Protein AF-A0A9X9A986-F1 (afdb_monomer_lite)

Radius of gyration: 16.81 Å; chains: 1; bounding box: 38×27×47 Å

InterPro domains:
  IPR047623 Succinate-acetate/proton symporter SatP [PTHR30178] (2-110)

Structure (mmCIF, N/CA/C/O backbone):
data_AF-A0A9X9A986-F1
#
_entry.id   AF-A0A9X9A986-F1
#
loop_
_atom_site.group_PDB
_atom_site.id
_atom_site.type_symbol
_atom_site.label_atom_id
_atom_site.label_alt_id
_atom_site.label_comp_id
_atom_site.label_asym_id
_atom_site.label_entity_id
_atom_site.label_seq_id
_atom_site.pdbx_PDB_ins_code
_atom_site.Cartn_x
_atom_site.Cartn_y
_atom_site.Cartn_z
_atom_site.occupancy
_atom_site.B_iso_or_equiv
_atom_site.auth_seq_id
_atom_site.auth_comp_id
_atom_site.auth_asym_id
_atom_site.auth_atom_id
_atom_site.pdbx_PDB_model_num
ATOM 1 N N . LEU A 1 1 ? -0.245 11.684 -1.162 1.00 77.88 1 LEU A N 1
ATOM 2 C CA . LEU A 1 1 ? 0.809 11.735 -2.203 1.00 77.88 1 LEU A CA 1
ATOM 3 C C . LEU A 1 1 ? 1.046 10.373 -2.85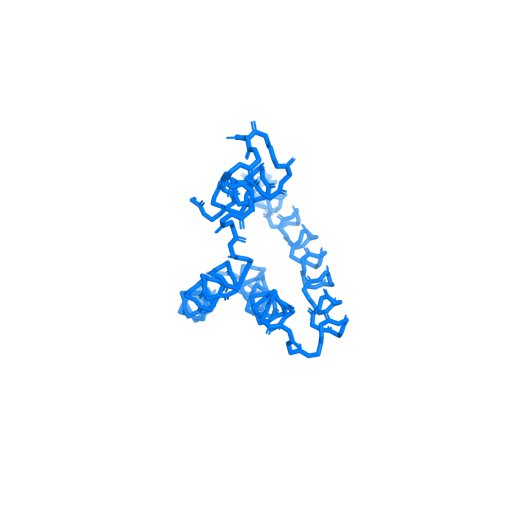9 1.00 77.88 1 LEU A C 1
ATOM 5 O O . LEU A 1 1 ? 1.079 10.335 -4.078 1.00 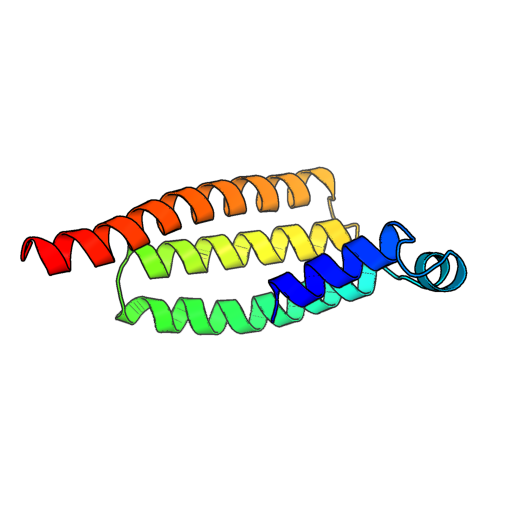77.88 1 LEU A O 1
ATOM 9 N N . PHE A 1 2 ? 1.127 9.277 -2.089 1.00 89.19 2 PHE A N 1
ATOM 10 C CA . PHE A 1 2 ? 1.306 7.905 -2.599 1.00 89.19 2 PHE A CA 1
ATOM 11 C C . PHE A 1 2 ? 0.474 7.567 -3.852 1.00 89.19 2 PHE A C 1
ATOM 13 O O . PHE A 1 2 ? 1.038 7.373 -4.925 1.00 89.19 2 PHE A O 1
ATOM 20 N N . TRP A 1 3 ? -0.860 7.583 -3.739 1.00 89.94 3 TRP A N 1
ATOM 21 C CA . TRP A 1 3 ? -1.766 7.199 -4.830 1.00 89.94 3 TRP A CA 1
ATOM 22 C C . TRP A 1 3 ? -1.624 8.057 -6.090 1.00 89.94 3 TRP A C 1
ATOM 24 O O . TRP A 1 3 ? -1.727 7.541 -7.199 1.00 89.94 3 TRP A O 1
ATOM 34 N N . LEU A 1 4 ? -1.326 9.350 -5.929 1.00 92.81 4 LEU A N 1
ATOM 35 C CA . LEU A 1 4 ? -1.055 10.236 -7.062 1.00 92.81 4 LEU A CA 1
ATOM 36 C C . LEU A 1 4 ? 0.243 9.839 -7.776 1.00 92.81 4 LEU A C 1
ATOM 38 O O . LEU A 1 4 ? 0.273 9.807 -9.001 1.00 92.81 4 LEU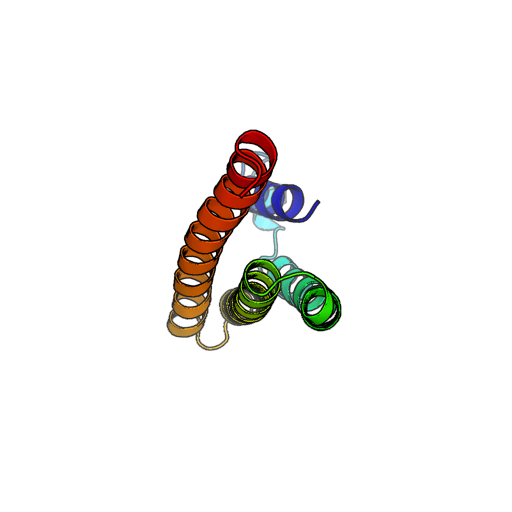 A O 1
ATOM 42 N N . GLY A 1 5 ? 1.294 9.493 -7.026 1.00 91.12 5 GLY A N 1
ATOM 43 C CA . GLY A 1 5 ? 2.561 9.028 -7.595 1.00 91.12 5 GLY A CA 1
ATOM 44 C C . GLY A 1 5 ? 2.428 7.696 -8.339 1.00 91.12 5 GLY A C 1
ATOM 45 O O . GLY A 1 5 ? 2.923 7.566 -9.459 1.00 91.12 5 GLY A O 1
ATOM 46 N N . VAL A 1 6 ? 1.707 6.728 -7.760 1.00 92.44 6 VAL A N 1
ATOM 47 C CA . VAL A 1 6 ? 1.424 5.433 -8.409 1.00 92.44 6 VAL A CA 1
ATOM 48 C C . VAL A 1 6 ? 0.613 5.641 -9.689 1.00 92.44 6 VAL A C 1
ATOM 50 O O . VAL A 1 6 ? 1.026 5.189 -10.755 1.00 92.44 6 VAL A O 1
ATOM 53 N N . GLY A 1 7 ? -0.487 6.398 -9.613 1.00 92.81 7 GLY A N 1
ATOM 54 C CA . GLY A 1 7 ? -1.333 6.689 -10.772 1.00 92.81 7 GLY A CA 1
ATOM 55 C C . GLY A 1 7 ? -0.580 7.418 -11.887 1.00 92.81 7 GLY A C 1
ATOM 56 O O . GLY A 1 7 ? -0.706 7.053 -13.053 1.00 92.81 7 GLY A O 1
ATOM 57 N N . MET A 1 8 ? 0.268 8.393 -11.546 1.00 93.12 8 MET A N 1
ATOM 58 C CA . MET A 1 8 ? 1.121 9.081 -12.521 1.00 93.12 8 MET A CA 1
ATOM 59 C C . MET A 1 8 ? 2.100 8.115 -13.200 1.00 93.12 8 MET A C 1
ATOM 61 O O . MET A 1 8 ? 2.267 8.175 -14.416 1.00 93.12 8 MET A O 1
ATOM 65 N N . THR A 1 9 ? 2.701 7.193 -12.441 1.00 91.50 9 THR A N 1
ATOM 66 C CA . THR A 1 9 ? 3.615 6.177 -12.987 1.00 91.50 9 THR A CA 1
ATOM 67 C C . THR A 1 9 ? 2.905 5.286 -14.006 1.00 91.50 9 THR A C 1
ATOM 69 O O . THR A 1 9 ? 3.442 5.039 -15.084 1.00 91.50 9 THR A O 1
ATOM 72 N N . TRP A 1 10 ? 1.671 4.867 -13.718 1.00 91.06 10 TRP A N 1
ATOM 73 C CA . TRP A 1 10 ? 0.865 4.084 -14.657 1.00 91.06 10 TRP A CA 1
ATOM 74 C C . TRP A 1 10 ? 0.485 4.875 -15.908 1.00 91.06 10 TRP A C 1
ATOM 76 O O . TRP A 1 10 ? 0.613 4.359 -17.013 1.00 91.06 10 TRP A O 1
ATOM 86 N N . LEU A 1 11 ? 0.078 6.141 -15.768 1.00 94.19 11 LEU A N 1
ATOM 87 C CA . LEU A 1 11 ? -0.239 6.996 -16.919 1.00 94.19 11 LEU A CA 1
ATOM 88 C C . LEU A 1 11 ? 0.974 7.203 -17.837 1.00 94.19 11 LEU A C 1
ATOM 90 O O . LEU A 1 11 ? 0.830 7.200 -19.060 1.00 94.19 11 LEU A O 1
ATOM 94 N N . ILE A 1 12 ? 2.171 7.347 -17.260 1.00 93.94 12 ILE A N 1
ATOM 95 C CA . ILE A 1 12 ? 3.424 7.417 -18.019 1.00 93.94 12 ILE A CA 1
ATOM 96 C C . ILE A 1 12 ? 3.672 6.103 -18.770 1.00 93.94 12 ILE A C 1
ATOM 98 O O . ILE A 1 12 ? 3.924 6.135 -19.972 1.00 93.94 12 ILE A O 1
ATOM 102 N N . GLN A 1 13 ? 3.553 4.956 -18.096 1.00 89.81 13 GLN A N 1
ATOM 103 C CA . GLN A 1 13 ? 3.759 3.633 -18.703 1.00 89.81 13 GLN A CA 1
ATOM 104 C C . GLN A 1 13 ? 2.741 3.314 -19.808 1.00 89.81 13 GLN A C 1
ATOM 106 O O . GLN A 1 13 ? 3.084 2.651 -20.781 1.00 89.81 13 GLN A O 1
ATOM 111 N N . LEU A 1 14 ? 1.512 3.823 -19.694 1.00 92.50 14 LEU A N 1
ATOM 112 C CA . LEU A 1 14 ? 0.468 3.707 -20.716 1.00 92.50 14 LEU A CA 1
ATOM 113 C C . LEU A 1 14 ? 0.671 4.650 -21.916 1.00 92.50 14 LEU A C 1
ATOM 115 O O . LEU A 1 14 ? -0.119 4.614 -22.855 1.00 92.50 14 LEU A O 1
ATOM 119 N N . GLY A 1 15 ? 1.697 5.508 -21.904 1.00 92.88 15 GLY A N 1
ATOM 120 C CA . GLY A 1 15 ? 2.002 6.402 -23.023 1.00 92.88 15 GLY A CA 1
ATOM 121 C C . GLY A 1 15 ? 1.125 7.647 -23.115 1.00 92.88 15 GLY A C 1
ATOM 122 O O . GLY A 1 15 ? 1.215 8.370 -24.105 1.00 92.88 15 GLY A O 1
ATOM 123 N N . VAL A 1 16 ? 0.337 7.964 -22.081 1.00 95.00 16 VAL A N 1
ATOM 124 C CA . VAL A 1 16 ? -0.544 9.152 -22.058 1.00 95.00 16 VAL A CA 1
ATOM 125 C C . VAL A 1 16 ? 0.245 10.453 -22.257 1.00 95.00 16 VAL A C 1
ATOM 127 O O . VAL A 1 16 ? -0.258 11.409 -22.839 1.00 95.00 16 VAL A O 1
ATOM 130 N N . PHE A 1 17 ? 1.507 10.471 -21.827 1.00 93.94 17 PHE A N 1
ATOM 131 C CA . PHE A 1 17 ? 2.424 11.609 -21.956 1.00 93.94 17 PHE A CA 1
ATOM 132 C C . PHE A 1 17 ? 3.409 11.483 -23.135 1.00 93.94 17 PHE A C 1
ATOM 134 O O . PHE A 1 17 ? 4.393 12.220 -23.207 1.00 93.94 17 PHE A O 1
ATOM 141 N N . GLY A 1 18 ? 3.152 10.560 -24.066 1.00 93.69 18 GLY A N 1
ATOM 142 C CA . GLY A 1 18 ? 3.954 10.332 -25.267 1.00 93.69 18 GLY A CA 1
ATOM 143 C C . GLY A 1 18 ? 4.961 9.184 -25.152 1.00 93.69 18 GLY A C 1
ATOM 144 O O . GLY A 1 18 ? 5.431 8.818 -24.073 1.00 93.69 18 GLY A O 1
ATOM 145 N N . GLU A 1 19 ? 5.325 8.629 -26.309 1.00 91.62 19 GLU A N 1
ATOM 146 C CA . GLU A 1 19 ? 6.129 7.403 -26.418 1.00 91.62 19 GLU A CA 1
ATOM 147 C C . GLU A 1 19 ? 7.537 7.542 -25.836 1.00 91.62 19 GLU A C 1
ATOM 149 O O . GLU A 1 19 ? 8.025 6.624 -25.183 1.00 91.62 19 GLU A O 1
ATOM 154 N N . LYS A 1 20 ? 8.184 8.703 -26.017 1.00 92.38 20 LYS A N 1
ATOM 155 C CA . LYS A 1 20 ? 9.541 8.937 -25.495 1.00 92.38 20 LYS A CA 1
ATOM 156 C C . LYS A 1 20 ? 9.602 8.802 -23.975 1.00 92.38 20 LYS A C 1
ATOM 158 O O . LYS A 1 20 ? 10.562 8.245 -23.454 1.00 92.38 20 LYS A O 1
ATOM 163 N N . LEU A 1 21 ? 8.591 9.316 -23.270 1.00 90.44 21 LEU A N 1
ATOM 164 C CA . LEU A 1 21 ? 8.552 9.248 -21.812 1.00 90.44 21 LEU A CA 1
ATOM 165 C C . LEU A 1 21 ? 8.177 7.841 -21.334 1.00 90.44 21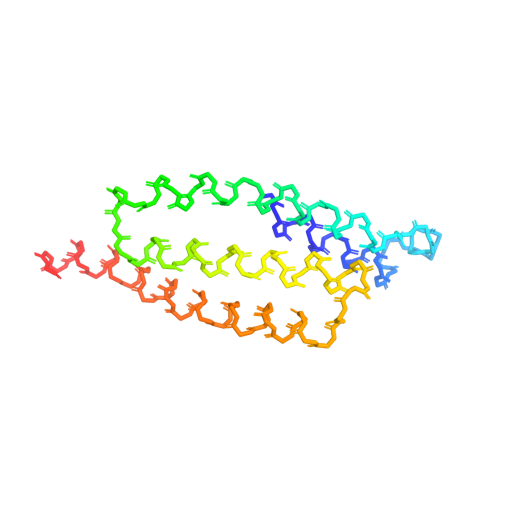 LEU A C 1
ATOM 167 O O . LEU A 1 21 ? 8.773 7.354 -20.380 1.00 90.44 21 LEU A O 1
ATOM 171 N N . ALA A 1 22 ? 7.254 7.169 -22.026 1.00 91.25 22 ALA A N 1
ATOM 172 C CA . ALA A 1 22 ? 6.894 5.784 -21.726 1.00 91.25 22 ALA A CA 1
ATOM 173 C C . ALA A 1 22 ? 8.087 4.826 -21.874 1.00 91.25 22 ALA A C 1
ATOM 175 O O . ALA A 1 22 ? 8.311 3.987 -21.008 1.00 91.25 22 ALA A O 1
ATOM 176 N N . GLN A 1 23 ? 8.893 4.987 -22.929 1.00 91.50 23 GLN A N 1
ATOM 177 C CA . GLN A 1 23 ? 10.095 4.175 -23.161 1.00 91.50 23 GLN A CA 1
ATOM 178 C C . GLN A 1 23 ? 11.198 4.420 -22.124 1.00 91.50 23 GLN A C 1
ATOM 180 O O . GLN A 1 23 ? 11.987 3.521 -21.847 1.00 91.50 23 GLN A O 1
ATOM 185 N N . ALA A 1 24 ? 11.261 5.624 -21.554 1.00 91.25 24 ALA A N 1
ATOM 186 C CA . ALA A 1 24 ? 12.208 5.964 -20.494 1.00 91.25 24 ALA A CA 1
ATOM 187 C C . ALA A 1 24 ? 11.729 5.539 -19.092 1.00 91.25 24 ALA A C 1
ATOM 189 O O . ALA A 1 24 ? 12.494 5.638 -18.132 1.00 91.25 24 ALA A O 1
ATOM 190 N N . ALA A 1 25 ? 10.474 5.105 -18.949 1.00 90.44 25 ALA A N 1
ATOM 191 C CA . ALA A 1 25 ? 9.906 4.741 -17.661 1.00 90.44 25 ALA A CA 1
ATOM 192 C C . ALA A 1 25 ? 10.488 3.414 -17.155 1.00 90.44 25 ALA A C 1
ATOM 194 O O . ALA A 1 25 ? 10.353 2.375 -17.797 1.00 90.44 25 ALA A O 1
ATOM 195 N N . ASP A 1 26 ? 11.079 3.437 -15.961 1.00 90.56 26 ASP A N 1
ATOM 196 C CA . ASP A 1 26 ? 11.587 2.240 -15.290 1.00 90.56 26 ASP A CA 1
ATOM 197 C C . ASP A 1 26 ? 10.671 1.855 -14.125 1.00 90.56 26 ASP A C 1
ATOM 199 O O . ASP A 1 26 ? 10.617 2.527 -13.091 1.00 90.56 26 ASP A O 1
ATOM 203 N N . SER A 1 27 ? 9.954 0.741 -14.278 1.00 85.06 27 SER A N 1
ATOM 204 C CA . SER A 1 27 ? 9.069 0.210 -13.240 1.00 85.06 27 SER A CA 1
ATOM 205 C C . SER A 1 27 ? 9.814 -0.147 -11.952 1.00 85.06 27 SER A C 1
ATOM 207 O O . SER A 1 27 ? 9.227 -0.062 -10.875 1.00 85.06 27 SER A O 1
ATOM 209 N N . LYS A 1 28 ? 11.114 -0.462 -12.005 1.00 91.50 28 LYS A N 1
ATOM 210 C CA . LYS A 1 28 ? 11.900 -0.790 -10.806 1.00 91.50 28 LYS A CA 1
ATOM 211 C C . LYS A 1 28 ? 12.040 0.396 -9.859 1.00 91.50 28 LYS A C 1
ATOM 213 O O . LYS A 1 28 ? 12.113 0.183 -8.650 1.00 91.50 28 LYS A O 1
ATOM 218 N N . GLN A 1 29 ? 12.008 1.630 -10.369 1.00 92.31 29 GLN A N 1
ATOM 219 C CA . GLN A 1 29 ? 12.015 2.831 -9.526 1.00 92.31 29 GLN A CA 1
ATOM 220 C C . GLN A 1 29 ? 10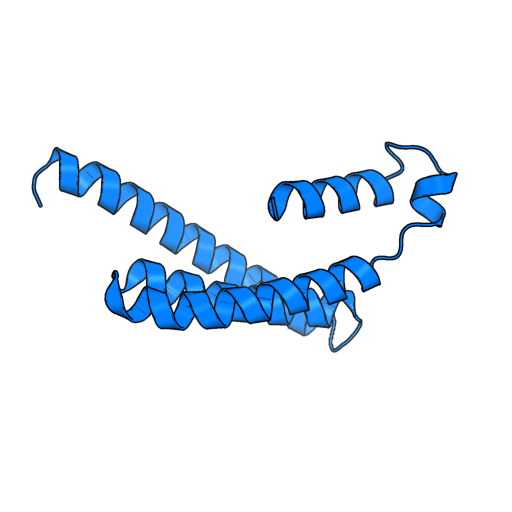.784 2.884 -8.616 1.00 92.31 29 GLN A C 1
ATOM 222 O O . GLN A 1 29 ? 10.898 3.239 -7.443 1.00 92.31 29 GLN A O 1
ATOM 227 N N . LEU A 1 30 ? 9.624 2.452 -9.122 1.00 93.19 30 LEU A N 1
ATOM 228 C CA . LEU A 1 30 ? 8.412 2.323 -8.317 1.00 93.19 30 LEU A CA 1
ATOM 229 C C . LEU A 1 30 ? 8.575 1.242 -7.236 1.00 93.19 30 LEU A C 1
ATOM 231 O O . LEU A 1 30 ? 8.173 1.452 -6.095 1.00 93.19 30 LEU A O 1
ATOM 235 N N . GLY A 1 31 ? 9.244 0.132 -7.563 1.00 93.38 31 GLY A N 1
ATOM 236 C CA . GLY A 1 31 ? 9.607 -0.907 -6.596 1.00 93.38 31 GLY A CA 1
ATOM 237 C C . GLY A 1 31 ? 10.477 -0.382 -5.448 1.00 93.38 31 GLY A C 1
ATOM 238 O O . GLY A 1 31 ? 10.210 -0.678 -4.288 1.00 93.38 31 GLY A O 1
ATOM 239 N N . VAL A 1 32 ? 11.474 0.457 -5.747 1.00 95.38 32 VAL A N 1
ATOM 240 C CA . VAL A 1 32 ? 12.303 1.118 -4.720 1.00 95.38 32 VAL A CA 1
ATOM 241 C C . VAL A 1 32 ? 11.482 2.112 -3.895 1.00 95.38 32 VAL A C 1
ATOM 243 O O . VAL A 1 32 ? 11.636 2.174 -2.675 1.00 95.38 32 VAL A O 1
ATOM 246 N N . ALA A 1 33 ? 10.573 2.859 -4.525 1.00 95.44 33 ALA A N 1
ATOM 247 C CA . ALA A 1 33 ? 9.675 3.757 -3.806 1.00 95.44 33 ALA A CA 1
ATOM 248 C C . ALA A 1 33 ? 8.797 2.994 -2.799 1.00 95.44 33 ALA A C 1
ATOM 250 O O . ALA A 1 33 ? 8.648 3.448 -1.665 1.00 95.44 33 ALA A O 1
ATOM 251 N N . PHE A 1 34 ? 8.275 1.816 -3.163 1.00 96.44 34 PHE A N 1
ATOM 252 C CA . PHE A 1 34 ? 7.507 0.963 -2.249 1.00 96.44 34 PHE A CA 1
ATOM 253 C C . PHE A 1 34 ? 8.312 0.508 -1.027 1.00 96.44 34 PHE A C 1
ATOM 255 O O . PHE A 1 34 ? 7.751 0.469 0.064 1.00 96.44 34 PHE A O 1
ATOM 262 N N . ILE A 1 35 ? 9.622 0.267 -1.157 1.00 97.00 35 ILE A N 1
ATOM 263 C CA . ILE A 1 35 ? 10.496 -0.020 -0.004 1.00 97.00 35 ILE A CA 1
ATOM 264 C C . ILE A 1 35 ? 10.570 1.192 0.934 1.00 97.00 35 ILE A C 1
ATOM 266 O O . ILE A 1 35 ? 10.497 1.042 2.152 1.00 97.00 35 ILE A O 1
ATOM 270 N N . GLY A 1 36 ? 10.679 2.404 0.385 1.00 96.06 36 GLY A N 1
ATOM 271 C CA . GLY A 1 36 ? 10.638 3.629 1.187 1.00 96.06 36 GLY A CA 1
ATOM 272 C C . GLY A 1 36 ? 9.322 3.773 1.957 1.00 96.06 36 GLY A C 1
ATOM 273 O O . GLY A 1 36 ? 9.332 4.086 3.149 1.00 96.06 36 GLY A O 1
ATOM 274 N N . TYR A 1 37 ? 8.194 3.480 1.302 1.00 96.25 37 TYR A N 1
ATOM 275 C CA . TYR A 1 37 ? 6.889 3.459 1.962 1.00 96.25 37 TYR A CA 1
ATOM 276 C C . TYR A 1 37 ? 6.779 2.348 3.011 1.00 96.25 37 TYR A C 1
ATOM 278 O O . TYR A 1 37 ? 6.236 2.625 4.072 1.00 96.25 37 TYR A O 1
ATOM 286 N N . LEU A 1 38 ? 7.350 1.160 2.784 1.00 97.44 38 LEU A N 1
ATOM 287 C CA . LEU A 1 38 ? 7.386 0.076 3.772 1.00 97.44 38 LEU A CA 1
ATOM 288 C C . LEU A 1 38 ? 8.081 0.505 5.070 1.00 97.44 38 LEU A C 1
ATOM 290 O O . LEU A 1 38 ? 7.585 0.244 6.160 1.00 97.44 38 LEU A O 1
ATOM 294 N N . ILE A 1 39 ? 9.223 1.190 4.973 1.00 97.44 39 ILE A N 1
ATOM 295 C CA . ILE A 1 39 ? 9.931 1.694 6.161 1.00 97.44 39 ILE A CA 1
ATOM 296 C C . ILE A 1 39 ? 9.040 2.673 6.930 1.00 97.44 39 ILE A C 1
ATOM 298 O O . ILE A 1 39 ? 8.913 2.582 8.150 1.00 97.44 39 ILE A O 1
ATOM 302 N N . PHE A 1 40 ? 8.403 3.599 6.209 1.00 95.44 40 PHE A N 1
ATOM 303 C CA . PHE A 1 40 ? 7.459 4.536 6.805 1.00 95.44 40 PHE A CA 1
ATOM 304 C C . PHE A 1 40 ? 6.287 3.811 7.479 1.00 95.44 40 PHE A C 1
ATOM 306 O O . PHE A 1 40 ? 5.925 4.156 8.605 1.00 95.44 40 PHE A O 1
ATOM 313 N N . THR A 1 41 ? 5.706 2.803 6.829 1.00 96.31 41 THR A N 1
ATOM 314 C CA . THR A 1 41 ? 4.547 2.103 7.380 1.00 96.31 41 THR A CA 1
ATOM 315 C C . THR A 1 41 ? 4.896 1.264 8.588 1.00 96.31 41 THR A C 1
ATOM 317 O O . THR A 1 41 ? 4.129 1.320 9.533 1.00 96.31 41 THR A O 1
ATOM 320 N N . ILE A 1 42 ? 6.082 0.654 8.662 1.00 97.50 42 ILE A N 1
ATOM 321 C CA . ILE A 1 42 ? 6.543 -0.045 9.873 1.00 97.50 42 ILE A CA 1
ATOM 322 C C . ILE A 1 42 ? 6.518 0.884 11.098 1.00 97.50 42 ILE A C 1
ATOM 324 O O . ILE A 1 42 ? 6.034 0.494 12.163 1.00 97.50 42 ILE A O 1
ATOM 328 N N . PHE A 1 43 ? 6.989 2.131 10.968 1.00 96.00 43 PHE A N 1
ATOM 329 C CA . PHE A 1 43 ? 6.912 3.100 12.069 1.00 96.00 43 PHE A CA 1
ATOM 330 C C . PHE A 1 43 ? 5.465 3.440 12.433 1.00 96.00 43 PHE A C 1
ATOM 332 O O . PHE A 1 43 ? 5.120 3.519 13.614 1.00 96.00 43 PHE A O 1
ATOM 339 N N . MET A 1 44 ? 4.605 3.602 11.429 1.00 95.19 44 MET A N 1
ATOM 340 C CA . MET A 1 44 ? 3.184 3.859 11.649 1.00 95.19 44 MET A CA 1
ATOM 341 C C . MET A 1 44 ? 2.460 2.657 12.266 1.00 95.19 44 MET A C 1
ATOM 343 O O . MET A 1 44 ? 1.584 2.862 13.099 1.00 95.19 44 MET A O 1
ATOM 347 N N . THR A 1 45 ? 2.843 1.422 11.934 1.00 96.19 45 THR A N 1
ATOM 348 C CA . THR A 1 45 ? 2.314 0.185 12.523 1.00 96.19 45 THR A CA 1
ATOM 349 C C . THR A 1 45 ? 2.576 0.156 14.022 1.00 96.19 45 THR A C 1
ATOM 351 O O . THR A 1 45 ? 1.667 -0.142 14.797 1.00 96.19 45 THR A O 1
ATOM 354 N N . ILE A 1 46 ? 3.783 0.543 14.445 1.00 95.00 46 ILE A N 1
ATOM 355 C CA . ILE A 1 46 ? 4.129 0.675 15.866 1.00 95.00 46 ILE A CA 1
ATOM 356 C C . ILE A 1 46 ? 3.272 1.768 16.518 1.00 95.00 46 ILE A C 1
ATOM 358 O O . ILE A 1 46 ? 2.642 1.517 17.541 1.00 95.00 46 ILE A O 1
ATOM 362 N N . GLY A 1 47 ? 3.173 2.956 15.912 1.00 92.75 47 GLY A N 1
ATOM 363 C CA . GLY A 1 47 ? 2.343 4.045 16.448 1.00 92.75 47 GLY A CA 1
ATOM 364 C C . GLY A 1 47 ? 0.848 3.700 16.520 1.00 92.75 47 GLY A C 1
ATOM 365 O O . GLY A 1 47 ? 0.145 4.107 17.444 1.00 92.75 47 GLY A O 1
ATOM 366 N N . ALA A 1 48 ? 0.348 2.891 15.586 1.00 92.62 48 ALA A N 1
ATOM 367 C CA . ALA A 1 48 ? -1.046 2.469 15.547 1.00 92.62 48 ALA A CA 1
ATOM 368 C C . ALA A 1 48 ? -1.423 1.539 16.711 1.00 92.62 48 ALA A C 1
ATOM 370 O O . ALA A 1 48 ? -2.614 1.439 17.024 1.00 92.62 48 ALA A O 1
ATOM 371 N N . MET A 1 49 ? -0.449 0.915 17.389 1.00 91.94 49 MET A N 1
ATOM 372 C CA . MET A 1 49 ? -0.690 0.084 18.577 1.00 91.94 49 MET A CA 1
ATOM 373 C C . MET A 1 49 ? -1.418 0.847 19.693 1.00 91.94 49 MET A C 1
ATOM 375 O O . MET A 1 49 ? -2.171 0.237 20.448 1.00 91.94 49 MET A O 1
ATOM 379 N N . GLU A 1 50 ? -1.253 2.169 19.767 1.00 87.12 50 GLU A N 1
ATOM 380 C CA . GLU A 1 50 ? -1.857 3.023 20.800 1.00 87.12 50 GLU A CA 1
ATOM 381 C C . GLU A 1 50 ? -3.222 3.617 20.401 1.00 87.12 50 GLU A C 1
ATOM 383 O O . GLU A 1 50 ? -3.856 4.300 21.202 1.00 87.12 50 GLU A O 1
ATOM 388 N N . THR A 1 51 ? -3.705 3.369 19.178 1.00 87.25 51 THR A N 1
ATOM 389 C CA . THR A 1 51 ? -4.914 4.022 18.635 1.00 87.25 51 THR A CA 1
ATOM 390 C C . THR A 1 51 ? -6.173 3.159 18.787 1.00 87.25 51 THR A C 1
ATOM 392 O O . THR A 1 51 ? -6.962 3.342 19.709 1.00 87.25 51 THR A O 1
ATOM 395 N N . HIS A 1 52 ? -6.390 2.200 17.885 1.00 85.31 52 HIS A N 1
ATOM 396 C CA . HIS A 1 52 ? -7.427 1.176 17.976 1.00 85.31 52 HIS A CA 1
ATOM 397 C C . HIS A 1 52 ? -7.100 -0.018 17.067 1.00 85.31 52 HIS A C 1
ATOM 399 O O . HIS A 1 52 ? -6.471 0.114 16.015 1.00 85.31 52 HIS A O 1
ATOM 405 N N . LYS A 1 53 ? -7.593 -1.207 17.445 1.00 91.38 53 LYS A N 1
ATOM 406 C CA . LYS A 1 53 ? -7.226 -2.498 16.827 1.00 91.38 53 LYS A CA 1
ATOM 407 C C . LYS A 1 53 ? -7.420 -2.548 15.308 1.00 91.38 53 LYS A C 1
ATOM 409 O O . LYS A 1 53 ? -6.620 -3.164 14.618 1.00 91.38 53 LYS A O 1
ATOM 414 N N . VAL A 1 54 ? -8.466 -1.902 14.788 1.00 94.62 54 VAL A N 1
ATOM 415 C CA . VAL A 1 54 ? -8.737 -1.862 13.338 1.00 94.62 54 VAL A CA 1
ATOM 416 C C . VAL A 1 54 ? -7.613 -1.150 12.587 1.00 94.62 54 VAL A C 1
ATOM 418 O O . VAL A 1 54 ? -7.129 -1.679 11.593 1.00 94.62 54 VAL A O 1
ATOM 421 N N . LEU A 1 55 ? -7.174 0.018 13.072 1.00 93.81 55 LEU A N 1
ATOM 422 C CA . LEU A 1 55 ? -6.121 0.792 12.418 1.00 93.81 55 LEU A CA 1
ATOM 423 C C . LEU A 1 55 ? -4.785 0.054 12.481 1.00 93.81 55 LEU A C 1
ATOM 425 O O . LEU A 1 55 ? -4.085 -0.029 11.478 1.00 93.81 55 LEU A O 1
ATOM 429 N N . PHE A 1 56 ? -4.482 -0.562 13.624 1.00 96.06 56 PHE A N 1
ATOM 430 C CA . PHE A 1 56 ? -3.314 -1.426 13.768 1.00 96.06 56 PHE A CA 1
ATOM 431 C C . PHE A 1 56 ? -3.312 -2.579 12.750 1.00 96.06 56 PHE A C 1
ATOM 433 O O . PHE A 1 56 ? -2.330 -2.767 12.037 1.00 96.06 56 PHE A O 1
ATOM 440 N N . MET A 1 57 ? -4.425 -3.309 12.619 1.00 97.19 57 MET A N 1
ATOM 441 C CA . MET A 1 57 ? -4.541 -4.406 11.649 1.00 97.19 57 MET A CA 1
ATOM 442 C C . MET A 1 57 ? -4.402 -3.926 10.200 1.00 97.19 57 MET A C 1
ATOM 444 O O . MET A 1 57 ? -3.783 -4.613 9.391 1.00 97.19 57 MET A O 1
ATOM 448 N N . ILE A 1 58 ? -4.943 -2.747 9.871 1.00 97.44 58 ILE A N 1
ATOM 449 C CA . ILE A 1 58 ? -4.766 -2.129 8.550 1.00 97.44 58 ILE A CA 1
ATOM 450 C C . ILE A 1 58 ? -3.282 -1.872 8.282 1.00 97.44 58 ILE A C 1
ATOM 452 O O . ILE A 1 58 ? -2.792 -2.255 7.225 1.00 97.44 58 ILE A O 1
ATOM 456 N N . PHE A 1 59 ? -2.555 -1.281 9.229 1.00 97.38 59 PHE A N 1
ATOM 457 C CA . PHE A 1 59 ? -1.128 -1.005 9.064 1.00 97.38 59 PHE A CA 1
ATOM 458 C C . PHE A 1 59 ? -0.285 -2.277 8.904 1.00 97.38 59 PHE A C 1
ATOM 460 O O . PHE A 1 59 ? 0.530 -2.345 7.988 1.00 97.38 59 PHE A O 1
ATOM 467 N N . VAL A 1 60 ? -0.569 -3.329 9.678 1.00 97.69 60 VAL A N 1
ATOM 468 C CA . VAL A 1 60 ? 0.068 -4.647 9.496 1.00 97.69 60 VAL A CA 1
ATOM 469 C C . VAL A 1 60 ? -0.163 -5.193 8.083 1.00 97.69 60 VAL A C 1
ATOM 471 O O . VAL A 1 60 ? 0.760 -5.695 7.444 1.00 97.69 60 VAL A O 1
ATOM 474 N N . LEU A 1 61 ? -1.388 -5.096 7.560 1.00 98.19 61 LEU A N 1
ATOM 475 C CA . LEU A 1 61 ? -1.679 -5.535 6.194 1.00 98.19 61 LEU A CA 1
ATOM 476 C C . LEU A 1 61 ? -0.992 -4.658 5.142 1.00 98.19 61 LEU A C 1
ATOM 478 O O . LEU A 1 61 ? -0.581 -5.182 4.107 1.00 98.19 61 LEU A O 1
ATOM 482 N N . ILE A 1 62 ? -0.854 -3.353 5.396 1.00 97.88 62 ILE A N 1
ATOM 483 C CA . ILE A 1 62 ? -0.138 -2.425 4.513 1.00 97.88 62 ILE A CA 1
ATOM 484 C C . ILE A 1 62 ? 1.354 -2.779 4.445 1.00 97.88 62 ILE A C 1
ATOM 486 O O . ILE A 1 62 ? 1.940 -2.699 3.366 1.00 97.88 62 ILE A O 1
ATOM 490 N N . ASP A 1 63 ? 1.962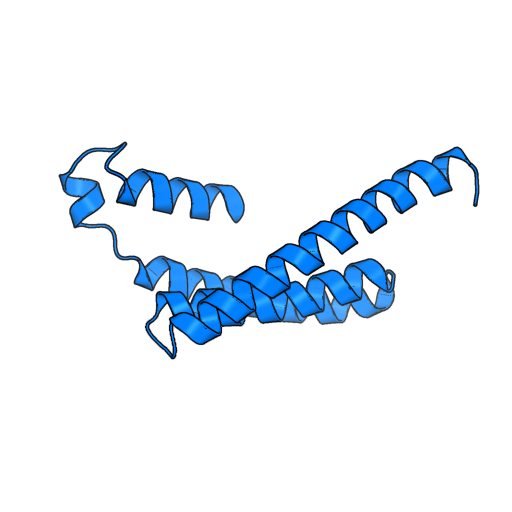 -3.249 5.534 1.00 98.19 63 ASP A N 1
ATOM 491 C CA . ASP A 1 63 ? 3.344 -3.739 5.500 1.00 98.19 63 ASP A CA 1
ATOM 492 C C . ASP A 1 63 ? 3.472 -4.944 4.548 1.00 98.19 63 ASP A C 1
ATOM 494 O O . ASP A 1 63 ? 4.335 -4.962 3.667 1.00 98.19 63 ASP A O 1
ATOM 498 N N . PHE A 1 64 ? 2.554 -5.915 4.630 1.00 98.31 64 PHE A N 1
ATOM 499 C CA . PHE A 1 64 ? 2.509 -7.035 3.679 1.00 98.31 64 PHE A CA 1
ATOM 500 C C . PHE A 1 64 ? 2.237 -6.584 2.240 1.00 98.31 64 PHE A C 1
ATOM 502 O O . PHE A 1 64 ? 2.851 -7.111 1.309 1.00 98.31 64 PHE A O 1
ATOM 509 N N . LEU A 1 65 ? 1.357 -5.597 2.052 1.00 98.00 65 LEU A N 1
ATOM 510 C CA . LEU A 1 65 ? 1.080 -4.995 0.751 1.00 98.00 65 LEU A CA 1
ATOM 511 C C . LEU A 1 65 ? 2.360 -4.414 0.146 1.00 98.00 65 LEU A C 1
ATOM 513 O O . LEU A 1 65 ? 2.696 -4.738 -0.991 1.00 98.00 65 LEU A O 1
ATOM 517 N N . PHE A 1 66 ? 3.106 -3.600 0.897 1.00 98.00 66 PHE A N 1
ATOM 518 C CA . PHE A 1 66 ? 4.329 -2.986 0.389 1.00 98.00 66 PHE A CA 1
ATOM 519 C C . PHE A 1 66 ? 5.457 -3.987 0.172 1.00 98.00 66 PHE A C 1
ATOM 521 O O . PHE A 1 66 ? 6.200 -3.833 -0.798 1.00 98.00 66 PHE A O 1
ATOM 528 N N . ILE A 1 67 ? 5.561 -5.040 0.985 1.00 98.06 67 ILE A N 1
ATOM 529 C CA . ILE A 1 67 ? 6.469 -6.163 0.710 1.00 98.06 67 ILE A CA 1
ATOM 530 C C . ILE A 1 67 ? 6.104 -6.817 -0.630 1.00 98.06 67 ILE A C 1
ATOM 532 O O . ILE A 1 67 ? 6.963 -6.946 -1.504 1.00 98.06 67 ILE A O 1
ATOM 536 N N . GLY A 1 68 ? 4.830 -7.173 -0.822 1.00 97.25 68 GLY A N 1
ATOM 537 C CA . GLY A 1 68 ? 4.340 -7.798 -2.050 1.00 97.25 68 GLY A CA 1
ATOM 538 C C . GLY A 1 68 ? 4.559 -6.923 -3.289 1.00 97.25 68 GLY A C 1
ATOM 539 O O . GLY A 1 68 ? 5.116 -7.382 -4.287 1.00 97.25 68 GLY A O 1
ATOM 540 N N . LEU A 1 69 ? 4.206 -5.637 -3.212 1.00 96.19 69 LEU A N 1
ATOM 541 C CA . LEU A 1 69 ? 4.385 -4.676 -4.302 1.00 96.19 69 LEU A CA 1
ATOM 542 C C . LEU A 1 69 ? 5.865 -4.443 -4.631 1.00 96.19 69 LEU A C 1
ATOM 544 O O . LEU A 1 69 ? 6.234 -4.461 -5.807 1.00 96.19 69 LEU A O 1
ATOM 548 N N . SER A 1 70 ? 6.721 -4.262 -3.620 1.00 96.75 70 SER A N 1
ATOM 549 C CA . SER A 1 70 ? 8.161 -4.043 -3.819 1.00 96.75 70 SER A CA 1
ATOM 550 C C . SER A 1 70 ? 8.802 -5.240 -4.512 1.00 96.75 70 SER A C 1
ATOM 552 O O . SER A 1 70 ? 9.426 -5.097 -5.563 1.00 96.75 70 SER A O 1
ATOM 554 N N . LEU A 1 71 ? 8.613 -6.439 -3.955 1.00 96.81 71 LEU A N 1
ATOM 555 C CA . LEU A 1 71 ? 9.254 -7.653 -4.452 1.00 96.81 71 LEU A CA 1
ATOM 556 C C . LEU A 1 71 ? 8.711 -8.060 -5.825 1.00 96.81 71 LEU A C 1
ATOM 558 O O . LEU A 1 71 ? 9.502 -8.384 -6.711 1.00 96.81 71 LEU A O 1
ATOM 562 N N . SER A 1 72 ? 7.397 -7.944 -6.048 1.00 96.12 72 SER A N 1
ATOM 563 C CA . SER A 1 72 ? 6.797 -8.198 -7.362 1.00 96.12 72 SER A CA 1
ATOM 564 C C . SER A 1 72 ? 7.343 -7.251 -8.430 1.00 96.12 72 SER A C 1
ATOM 566 O O . SER A 1 72 ? 7.684 -7.694 -9.525 1.00 96.12 72 SER A O 1
ATOM 568 N N . THR A 1 73 ? 7.459 -5.957 -8.120 1.00 94.19 73 THR A N 1
ATOM 569 C CA . THR A 1 73 ? 7.939 -4.941 -9.073 1.00 94.19 73 THR A CA 1
ATOM 570 C C . THR A 1 73 ? 9.432 -5.098 -9.377 1.00 94.19 73 THR A C 1
ATOM 572 O O . THR A 1 73 ? 9.870 -4.848 -10.498 1.00 94.19 73 THR A O 1
ATOM 575 N N . LEU A 1 74 ? 10.222 -5.559 -8.403 1.00 95.25 74 LEU A N 1
ATOM 576 C CA . LEU A 1 74 ? 11.655 -5.825 -8.568 1.00 95.25 74 LEU A CA 1
ATOM 577 C C . LEU A 1 74 ? 11.961 -7.189 -9.212 1.00 95.25 74 LEU A C 1
ATOM 579 O O . LEU A 1 74 ? 13.119 -7.466 -9.522 1.00 95.25 74 LEU A O 1
ATOM 583 N N . GLY A 1 75 ? 10.947 -8.026 -9.451 1.00 93.31 75 GLY A N 1
ATOM 584 C CA . GLY A 1 75 ? 11.097 -9.319 -10.122 1.00 93.31 75 GLY A CA 1
ATOM 585 C C . GLY A 1 75 ? 11.360 -10.510 -9.192 1.00 93.31 75 GLY A C 1
ATOM 586 O O . GLY A 1 75 ? 11.684 -11.596 -9.670 1.00 93.31 75 GLY A O 1
ATOM 587 N N . VAL A 1 76 ? 11.214 -10.350 -7.875 1.00 94.12 76 VAL A N 1
ATOM 588 C CA . VAL A 1 76 ? 11.410 -11.419 -6.885 1.00 94.12 76 VAL A CA 1
ATOM 589 C C . VAL A 1 76 ? 10.088 -12.147 -6.645 1.00 94.12 76 VAL A C 1
ATOM 591 O O . VAL A 1 76 ? 9.138 -11.564 -6.134 1.00 94.12 76 VAL A O 1
ATOM 594 N N . MET A 1 77 ? 10.026 -13.432 -7.009 1.00 94.75 77 MET A N 1
ATOM 595 C CA . MET A 1 77 ? 8.820 -14.276 -6.911 1.00 94.75 77 MET A CA 1
ATOM 596 C C . MET A 1 77 ? 7.517 -13.567 -7.365 1.00 94.75 77 MET A C 1
ATOM 598 O O . MET A 1 77 ? 6.543 -13.546 -6.604 1.00 94.75 77 MET A O 1
ATOM 602 N N . PRO A 1 78 ? 7.454 -12.998 -8.590 1.00 92.88 78 PRO A N 1
ATOM 603 C CA . PRO A 1 78 ? 6.445 -11.993 -8.938 1.00 92.88 78 PRO A CA 1
ATOM 604 C C . PRO A 1 78 ? 5.001 -12.444 -8.731 1.00 92.88 78 PRO A C 1
ATOM 606 O O . PRO A 1 78 ? 4.213 -11.719 -8.144 1.00 92.88 78 PRO A O 1
ATOM 609 N N . HIS A 1 79 ? 4.659 -13.671 -9.128 1.00 94.50 79 HIS A N 1
ATOM 610 C CA . HIS A 1 79 ? 3.294 -14.181 -8.989 1.00 94.50 79 HIS A CA 1
ATOM 611 C C . HIS A 1 79 ? 2.858 -14.326 -7.520 1.00 94.50 79 HIS A C 1
ATOM 613 O O . HIS A 1 79 ? 1.754 -13.938 -7.148 1.00 94.50 79 HIS A O 1
ATOM 619 N N . ALA A 1 80 ? 3.731 -14.859 -6.661 1.00 96.50 80 ALA A N 1
ATOM 620 C CA . ALA A 1 80 ? 3.422 -15.034 -5.244 1.00 96.50 80 ALA A CA 1
ATOM 621 C C . ALA A 1 80 ? 3.338 -13.685 -4.515 1.00 96.50 80 ALA A C 1
ATOM 623 O O . ALA A 1 80 ? 2.424 -13.469 -3.723 1.00 96.50 80 ALA A O 1
ATOM 624 N N . MET A 1 81 ? 4.266 -12.773 -4.810 1.00 97.56 81 MET A N 1
ATOM 625 C CA . MET A 1 81 ? 4.317 -11.448 -4.190 1.00 97.56 81 MET A CA 1
ATOM 626 C C . MET A 1 81 ? 3.183 -10.539 -4.672 1.00 97.56 81 MET A C 1
ATOM 628 O O . MET A 1 81 ? 2.612 -9.800 -3.875 1.00 97.56 81 MET A O 1
ATOM 632 N N . HIS A 1 82 ? 2.788 -10.655 -5.941 1.00 95.94 82 HIS A N 1
ATOM 633 C CA . HIS A 1 82 ? 1.597 -9.996 -6.465 1.00 95.94 82 HIS A CA 1
ATOM 634 C C . HIS A 1 82 ? 0.326 -10.487 -5.762 1.00 95.94 82 HIS A C 1
ATOM 636 O O . HIS A 1 82 ? -0.486 -9.672 -5.337 1.00 95.94 82 HIS A O 1
ATOM 642 N N . ASN A 1 83 ? 0.177 -11.800 -5.563 1.00 97.69 83 ASN A N 1
ATOM 643 C CA . ASN A 1 83 ? -0.974 -12.345 -4.841 1.00 97.69 83 ASN A CA 1
ATOM 644 C C . ASN A 1 83 ? -0.994 -11.913 -3.370 1.00 97.69 83 ASN A C 1
ATOM 646 O O . ASN A 1 83 ? -2.061 -11.595 -2.850 1.00 97.69 83 ASN A O 1
ATOM 650 N N . LEU A 1 84 ? 0.169 -11.858 -2.709 1.00 97.88 84 LEU A N 1
ATOM 651 C CA . LEU A 1 84 ? 0.284 -11.308 -1.357 1.00 97.88 84 LEU A CA 1
ATOM 652 C C . LEU A 1 84 ? -0.229 -9.864 -1.317 1.00 97.88 84 LEU A C 1
ATOM 654 O O . LEU A 1 84 ? -1.084 -9.549 -0.494 1.00 97.88 84 LEU A O 1
ATOM 658 N N . ALA A 1 85 ? 0.238 -9.019 -2.240 1.00 97.19 85 ALA A N 1
ATOM 659 C CA . ALA A 1 85 ? -0.231 -7.643 -2.362 1.00 97.19 85 ALA A CA 1
ATOM 660 C C . ALA A 1 85 ? -1.751 -7.574 -2.594 1.00 97.19 85 ALA A C 1
ATOM 662 O O . ALA A 1 85 ? -2.443 -6.861 -1.873 1.00 97.19 85 ALA A O 1
ATOM 663 N N . ALA A 1 86 ? -2.285 -8.364 -3.527 1.00 97.50 86 ALA A N 1
ATOM 664 C CA . ALA A 1 86 ? -3.706 -8.359 -3.868 1.00 97.50 86 ALA A CA 1
ATOM 665 C C . ALA A 1 86 ? -4.605 -8.767 -2.688 1.00 97.50 86 ALA A C 1
ATOM 667 O O . ALA A 1 86 ? -5.602 -8.101 -2.400 1.00 97.50 86 ALA A O 1
ATOM 668 N N . TYR A 1 87 ? -4.257 -9.839 -1.967 1.00 98.25 87 TYR A N 1
ATOM 669 C CA . TYR A 1 87 ? -5.032 -10.266 -0.799 1.00 98.25 87 TYR A CA 1
ATOM 670 C C . TYR A 1 87 ? -4.909 -9.282 0.365 1.00 98.25 87 TYR A C 1
ATOM 672 O O . TYR A 1 87 ? -5.913 -8.998 1.021 1.00 98.25 87 TYR A O 1
ATOM 680 N N . SER A 1 88 ? -3.718 -8.723 0.601 1.00 98.12 88 SER A N 1
ATOM 681 C CA . SER A 1 88 ? -3.534 -7.665 1.595 1.00 98.12 88 SER A CA 1
ATOM 682 C C . SER A 1 88 ? -4.397 -6.448 1.280 1.00 98.12 88 SER A C 1
ATOM 684 O O . SER A 1 88 ? -5.109 -5.974 2.161 1.00 98.12 88 SER A O 1
ATOM 686 N N . GLU A 1 89 ? -4.404 -5.978 0.031 1.00 97.19 89 GLU A N 1
ATOM 687 C CA . GLU A 1 89 ? -5.211 -4.833 -0.404 1.00 97.19 89 GLU A CA 1
ATOM 688 C C . GLU A 1 89 ? -6.713 -5.079 -0.229 1.00 97.19 89 GLU A C 1
ATOM 690 O O . GLU A 1 89 ? -7.429 -4.221 0.294 1.00 97.19 89 GLU A O 1
ATOM 695 N N . LEU A 1 90 ? -7.192 -6.279 -0.570 1.00 98.19 90 LEU A N 1
ATOM 696 C CA . LEU A 1 90 ? -8.587 -6.649 -0.348 1.00 98.19 90 LEU A CA 1
ATOM 697 C C . LEU A 1 90 ? -8.957 -6.575 1.140 1.00 98.19 90 LEU A C 1
ATOM 699 O O . LEU A 1 90 ? -9.956 -5.947 1.494 1.00 98.19 90 LEU A O 1
ATOM 703 N N . LEU A 1 91 ? -8.149 -7.162 2.026 1.00 98.25 91 LEU A N 1
ATOM 704 C CA . LEU A 1 91 ? -8.404 -7.129 3.470 1.00 98.25 91 LEU A CA 1
ATOM 705 C C . LEU A 1 91 ? -8.309 -5.707 4.044 1.00 98.25 91 LEU A C 1
ATOM 707 O O . LEU A 1 91 ? -9.138 -5.334 4.879 1.00 98.25 91 LEU A O 1
ATOM 711 N N . ILE A 1 92 ? -7.361 -4.893 3.563 1.00 98.12 92 ILE A N 1
ATOM 712 C CA . ILE A 1 92 ? -7.256 -3.467 3.907 1.00 98.12 92 ILE A CA 1
ATOM 713 C C . ILE A 1 92 ? -8.550 -2.750 3.541 1.00 98.12 92 ILE A C 1
ATOM 715 O O . ILE A 1 92 ? -9.074 -2.005 4.368 1.00 98.12 92 ILE A O 1
ATOM 719 N N . SER A 1 93 ? -9.090 -2.982 2.341 1.00 97.75 93 SER A N 1
ATOM 720 C CA . SER A 1 93 ? -10.321 -2.326 1.890 1.00 97.75 93 SER A CA 1
ATOM 721 C C . SER A 1 93 ? -11.507 -2.651 2.805 1.00 97.75 93 SER A C 1
ATOM 723 O O . SER A 1 93 ? -12.201 -1.741 3.258 1.00 97.75 93 SER A O 1
ATOM 725 N N . LEU A 1 94 ? -11.681 -3.923 3.176 1.00 98.19 94 LEU A N 1
ATOM 726 C CA . LEU A 1 94 ? -12.766 -4.373 4.049 1.00 98.19 94 LEU A CA 1
ATOM 727 C C . LEU A 1 94 ? -12.658 -3.759 5.450 1.00 98.19 94 LEU A C 1
ATOM 729 O O . LEU A 1 94 ? -13.641 -3.229 5.973 1.00 98.19 94 LEU A O 1
ATOM 733 N N . LEU A 1 95 ? -11.461 -3.777 6.046 1.00 97.31 95 LEU A N 1
ATOM 734 C CA . LEU A 1 95 ? -11.227 -3.167 7.357 1.00 97.31 95 LEU A CA 1
ATOM 735 C C . LEU A 1 95 ? -11.352 -1.643 7.320 1.00 97.31 95 LEU A C 1
ATOM 737 O O . LEU A 1 95 ? -11.827 -1.054 8.288 1.00 97.31 95 LEU A O 1
ATOM 741 N N . SER A 1 96 ? -10.966 -1.005 6.216 1.00 96.50 96 SER A N 1
ATOM 742 C CA . SER A 1 96 ? -11.091 0.443 6.031 1.00 96.50 96 SER A CA 1
ATOM 743 C C . SER A 1 96 ? -12.554 0.862 5.916 1.00 96.50 96 SER A C 1
ATOM 745 O O . SER A 1 96 ? -12.963 1.819 6.574 1.00 96.50 96 SER A O 1
ATOM 747 N N . PHE A 1 97 ? -13.375 0.117 5.166 1.00 97.19 97 PHE A N 1
ATOM 748 C CA . PHE A 1 97 ? -14.820 0.345 5.125 1.00 97.19 97 PHE A CA 1
ATOM 749 C C . PHE A 1 97 ? -15.446 0.170 6.506 1.00 97.19 97 PHE A C 1
ATOM 751 O O . PHE A 1 97 ? -16.153 1.068 6.963 1.00 97.19 97 PHE A O 1
ATOM 758 N N . TYR A 1 98 ? -15.115 -0.915 7.210 1.00 95.56 98 TYR A N 1
ATOM 759 C CA . TYR A 1 98 ? -15.563 -1.128 8.585 1.00 95.56 98 TYR A CA 1
ATOM 760 C C . TYR A 1 98 ? -15.150 0.021 9.515 1.00 95.56 98 TYR A C 1
ATOM 762 O O . TYR A 1 98 ? -15.992 0.585 10.211 1.00 95.56 98 TYR A O 1
ATOM 770 N N . GLY A 1 99 ? -13.872 0.406 9.502 1.00 93.88 99 GLY A N 1
ATOM 771 C CA . GLY A 1 99 ? -13.341 1.483 10.335 1.00 93.88 99 GLY A CA 1
ATOM 772 C C . GLY A 1 99 ? -14.004 2.828 10.045 1.00 93.88 99 GLY A C 1
ATOM 773 O O . GLY A 1 99 ? -14.363 3.542 10.979 1.00 93.88 99 GLY A O 1
ATOM 774 N N . SER A 1 100 ? -14.234 3.148 8.769 1.00 94.69 100 SER A N 1
ATOM 775 C CA . SER A 1 100 ? -14.920 4.381 8.367 1.00 94.69 100 SER A CA 1
ATOM 776 C C . SER A 1 100 ? -16.381 4.408 8.827 1.00 94.69 100 SER A C 1
ATOM 778 O O . SER A 1 100 ? -16.831 5.414 9.375 1.00 94.69 100 SER A O 1
ATOM 780 N N . ALA A 1 101 ? -17.103 3.291 8.689 1.00 93.94 101 ALA A N 1
ATOM 781 C CA . ALA A 1 101 ? -18.480 3.172 9.148 1.00 93.94 101 ALA A CA 1
ATOM 782 C C . ALA A 1 101 ? -18.560 3.282 10.674 1.00 93.94 101 ALA A C 1
ATOM 784 O O . ALA A 1 101 ? -19.362 4.057 11.180 1.00 93.94 101 ALA A O 1
ATOM 785 N N . ALA A 1 102 ? -17.695 2.583 11.410 1.00 91.88 102 ALA A N 1
ATOM 786 C CA . ALA A 1 102 ? -17.644 2.669 12.867 1.00 91.88 102 ALA A CA 1
ATOM 787 C C . ALA A 1 102 ? -17.350 4.102 13.346 1.00 91.88 102 ALA A C 1
ATOM 789 O O . ALA A 1 102 ? -18.018 4.599 14.248 1.00 91.88 102 ALA A O 1
ATOM 790 N N . ALA A 1 103 ? -16.407 4.805 12.712 1.00 90.56 103 ALA A N 1
ATOM 791 C CA . ALA A 1 103 ? -16.080 6.181 13.078 1.00 90.56 103 ALA A CA 1
ATOM 792 C C . ALA A 1 103 ? -17.271 7.140 12.897 1.00 90.56 103 ALA A C 1
ATOM 794 O O . ALA A 1 103 ? -17.507 7.998 13.747 1.00 90.56 103 ALA A O 1
ATOM 795 N N . VAL A 1 104 ? -18.044 6.985 11.819 1.00 93.00 104 VAL A N 1
ATOM 796 C CA . VAL A 1 104 ? -19.211 7.836 11.530 1.00 93.00 104 VAL A CA 1
ATOM 797 C C . VAL A 1 104 ? -20.429 7.437 12.366 1.00 93.00 104 VAL A C 1
ATOM 799 O O . VAL A 1 104 ? -21.106 8.294 12.927 1.00 93.00 104 VAL A O 1
ATOM 802 N N . LEU A 1 105 ? -20.730 6.143 12.459 1.00 93.69 105 LEU A N 1
ATOM 803 C CA . LEU A 1 105 ? -21.947 5.663 13.110 1.00 93.69 105 LEU A CA 1
ATOM 804 C C . LEU A 1 105 ? -21.834 5.718 14.633 1.00 93.69 105 LEU A C 1
ATOM 806 O O . LEU A 1 105 ? -22.772 6.181 15.277 1.00 93.69 105 LEU A O 1
ATOM 810 N N . ASN A 1 106 ? -20.697 5.337 15.220 1.00 91.44 106 ASN A N 1
ATOM 811 C CA . ASN A 1 106 ? -20.559 5.329 16.679 1.00 91.44 106 ASN A CA 1
ATOM 812 C C . ASN A 1 106 ? -20.574 6.752 17.246 1.00 91.44 106 ASN A C 1
ATOM 814 O O . ASN A 1 106 ? -21.108 6.987 18.327 1.00 91.44 106 ASN A O 1
ATOM 818 N N . THR A 1 107 ? -20.034 7.724 16.503 1.00 89.00 107 THR A N 1
ATOM 819 C CA . THR A 1 107 ? -20.113 9.140 16.889 1.00 89.00 107 THR A CA 1
ATOM 820 C C . THR A 1 107 ? -21.531 9.691 16.752 1.00 89.00 107 THR A C 1
ATOM 822 O O . THR A 1 107 ? -21.954 10.479 17.594 1.00 89.00 107 THR A O 1
ATOM 825 N N . HIS A 1 108 ? -22.293 9.246 15.749 1.00 89.31 108 HIS A N 1
ATOM 826 C CA . HIS A 1 108 ? -23.682 9.665 15.554 1.00 89.31 108 HIS A CA 1
ATOM 827 C C . HIS A 1 108 ? -24.650 9.047 16.575 1.00 89.31 108 HIS A C 1
ATOM 829 O O . HIS A 1 108 ? -25.544 9.726 17.074 1.00 89.31 108 HIS A O 1
ATOM 835 N N . PHE A 1 109 ? -24.475 7.764 16.900 1.00 90.38 109 PHE A N 1
ATOM 836 C CA . PHE A 1 109 ? -25.374 7.012 17.782 1.00 90.38 109 PHE A CA 1
ATOM 837 C C . PHE A 1 109 ? -24.894 6.919 19.238 1.00 90.38 109 PHE A C 1
ATOM 839 O O . PHE A 1 109 ? -25.647 6.438 20.089 1.00 90.38 109 PHE A O 1
ATOM 846 N N . GLY A 1 110 ? -23.682 7.398 19.540 1.00 83.50 110 GLY A N 1
ATOM 847 C CA . GLY A 1 110 ? -23.097 7.435 20.885 1.00 83.50 110 GLY A CA 1
ATOM 848 C C . GLY A 1 110 ? -22.656 6.073 21.433 1.00 83.50 110 GLY A C 1
ATOM 849 O O . GLY A 1 110 ? -22.530 5.924 22.648 1.00 83.50 110 GLY A O 1
ATOM 850 N N . LYS A 1 111 ? -22.496 5.071 20.565 1.00 69.69 111 LYS A N 1
ATOM 851 C CA . LYS A 1 111 ? -22.135 3.684 20.895 1.00 69.69 111 LYS A CA 1
ATOM 852 C C . LYS A 1 111 ? -21.599 2.979 19.659 1.00 69.69 111 LYS A C 1
ATOM 854 O O . LYS A 1 111 ? -22.260 3.103 18.608 1.00 69.69 111 LYS A O 1
#

Foldseek 3Di:
DVVVVVVVLVCQCVQVVHDVSNVVRQLLVVLVVLVVVLVVLVVVLVVCVPPDPLSNLLSVLSNQLSQLSNCLSNPHVNVVSVVSNVVSVVVSVVSVVVVVCCVVVCVVPVD

Organism: Bacillus cereus (NCBI:txid1396)

Sequence (111 aa):
LFWLGVGMTWLIQLGVFGEKLAQAADSKQLGVAFIGYLIFTIFMTIGAMETHKVLFMIFVLIDFLFIGLSLSTLGVMPHAMHNLAAYSELLISLLSFYGSAAAVLNTHFGK

Secondary structure (DSSP, 8-state):
-HHHHHHHHHHHHTTTT-HHHHHH--HHHHHHHHHHHHHHHHHHHHHHTTT-HHHHHHHHHHHHHHHHHHHHHHTSSHHHHHHHHHHHHHHHHHHHHHHHHHHHHHHHHT-

pLDDT: mean 93.9, std 4.24, range [69.69, 98.31]